Protein AF-A0A356R682-F1 (afdb_monomer_lite)

Foldseek 3Di:
DQQDKDKDWDDKDWDWDDPDPFKIWIKIHWIWMWIDRPPIDIKTAFIKTKMKGWPDPDDVPAWTKMKMKMWGDQPMDPVHYPNFIKIKIKIKTKADPDPPDIDIDMDMDIDTDD

Sequence (114 aa):
AHPNVQTHTFPETLLRIGLVENVELRVEWPNLTYIDNGTNVDGFRDLGLGFKVQVFQQQGFRPRLSFAGRLSIPTGDEAFSSDQLDPELRTILTYALDERVGLFGNVNIAGPSS

pLDDT: mean 92.44, std 8.62, range [51.38, 98.56]

Structure (mmCIF, N/CA/C/O backbone):
data_AF-A0A356R682-F1
#
_entry.id   AF-A0A356R682-F1
#
loop_
_atom_site.group_PDB
_atom_site.id
_atom_site.type_symbol
_atom_site.label_atom_id
_atom_site.label_alt_id
_atom_site.label_comp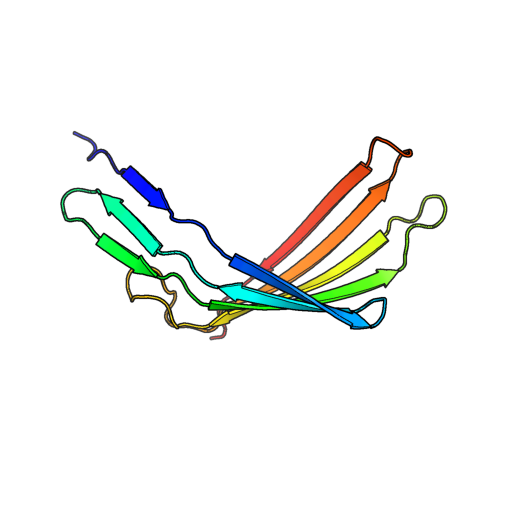_id
_atom_site.label_asym_id
_atom_site.label_entity_id
_atom_site.label_seq_id
_atom_site.pdbx_PDB_ins_code
_atom_site.Cartn_x
_atom_site.Cartn_y
_atom_site.Cartn_z
_atom_site.occupancy
_atom_site.B_iso_or_equiv
_atom_site.auth_seq_id
_atom_site.auth_comp_id
_atom_site.auth_asym_id
_atom_site.auth_atom_id
_atom_site.pdbx_PDB_model_num
ATOM 1 N N . ALA A 1 1 ? 35.848 5.125 -10.755 1.00 51.38 1 ALA A N 1
ATOM 2 C CA . ALA A 1 1 ? 34.882 6.202 -10.470 1.00 51.38 1 ALA A CA 1
ATOM 3 C C . ALA A 1 1 ? 33.505 5.561 -10.397 1.00 51.38 1 ALA A C 1
ATOM 5 O O . ALA A 1 1 ? 33.170 4.835 -11.323 1.00 51.38 1 ALA A O 1
ATOM 6 N N . HIS A 1 2 ? 32.764 5.725 -9.300 1.00 57.56 2 HIS A N 1
ATOM 7 C CA . HIS A 1 2 ? 31.368 5.283 -9.264 1.00 57.56 2 HIS A CA 1
ATOM 8 C C . HIS A 1 2 ? 30.567 6.235 -10.160 1.00 57.56 2 HIS A C 1
ATOM 10 O O . HIS A 1 2 ? 30.688 7.446 -9.956 1.00 57.56 2 HIS A O 1
ATOM 16 N N . PRO A 1 3 ? 29.834 5.749 -11.175 1.00 65.31 3 PRO A N 1
ATOM 17 C CA . PRO A 1 3 ? 28.942 6.614 -11.931 1.00 65.31 3 PRO A CA 1
ATOM 18 C C . PRO A 1 3 ? 27.934 7.210 -10.948 1.00 65.31 3 PRO A C 1
ATOM 20 O O . PRO A 1 3 ? 27.359 6.497 -10.125 1.00 65.31 3 PRO A O 1
ATOM 23 N N . ASN A 1 4 ? 27.802 8.532 -10.970 1.00 80.81 4 ASN A N 1
ATOM 24 C CA . ASN A 1 4 ? 26.839 9.221 -10.130 1.00 80.81 4 ASN A CA 1
ATOM 25 C C . ASN A 1 4 ? 25.453 8.944 -10.718 1.00 80.81 4 ASN A C 1
ATOM 27 O O . ASN A 1 4 ? 25.182 9.384 -11.831 1.00 80.81 4 ASN A O 1
ATOM 31 N N . VAL A 1 5 ? 24.626 8.169 -10.016 1.00 85.75 5 VAL A N 1
ATOM 32 C CA . VAL A 1 5 ? 23.264 7.855 -10.461 1.00 85.75 5 VAL A CA 1
ATOM 33 C C . VAL A 1 5 ? 22.316 8.870 -9.842 1.00 85.75 5 VAL A C 1
ATOM 35 O O . VAL A 1 5 ? 22.209 8.947 -8.618 1.00 85.75 5 VAL A O 1
ATOM 38 N N . GLN A 1 6 ? 21.633 9.644 -10.679 1.00 88.56 6 GLN A N 1
ATOM 39 C CA . GLN A 1 6 ? 20.600 10.583 -10.248 1.00 88.56 6 GLN A CA 1
ATOM 40 C C . GLN A 1 6 ? 19.235 10.091 -10.719 1.00 88.56 6 GLN A C 1
ATOM 42 O O . GLN A 1 6 ? 19.068 9.698 -11.870 1.00 88.56 6 GLN A O 1
ATOM 47 N N . THR A 1 7 ? 18.250 10.107 -9.824 1.00 89.94 7 THR A N 1
ATOM 48 C CA . THR A 1 7 ? 16.876 9.703 -10.134 1.00 89.94 7 THR A CA 1
ATOM 49 C C . THR A 1 7 ? 15.937 10.857 -9.843 1.00 89.94 7 THR A C 1
ATOM 51 O O . THR A 1 7 ? 15.916 11.395 -8.736 1.00 89.94 7 THR A O 1
ATOM 54 N N . HIS A 1 8 ? 15.150 11.220 -10.847 1.00 90.62 8 HIS A N 1
ATOM 55 C CA . HIS A 1 8 ? 14.130 12.248 -10.774 1.00 90.62 8 HIS A CA 1
ATOM 56 C C . HIS A 1 8 ? 12.767 11.602 -10.987 1.00 90.62 8 HIS A C 1
ATOM 58 O O . HIS A 1 8 ? 12.550 10.877 -11.955 1.00 90.62 8 HIS A O 1
ATOM 64 N N . THR A 1 9 ? 11.841 11.873 -10.077 1.00 90.06 9 THR A N 1
ATOM 65 C CA . THR A 1 9 ? 10.508 11.278 -10.082 1.00 90.06 9 THR A CA 1
ATOM 66 C C . THR A 1 9 ? 9.478 12.394 -10.107 1.00 90.06 9 THR A C 1
ATOM 68 O O . THR A 1 9 ? 9.493 13.284 -9.253 1.00 90.06 9 THR A O 1
ATOM 71 N N . PHE A 1 10 ? 8.604 12.367 -11.108 1.00 91.50 10 PHE A N 1
ATOM 72 C CA . PHE A 1 10 ? 7.523 13.335 -11.245 1.00 91.50 10 PHE A CA 1
ATOM 73 C C . PHE A 1 10 ? 6.361 13.000 -10.287 1.00 91.50 10 PHE A C 1
ATOM 75 O O . PHE A 1 10 ? 6.325 11.908 -9.708 1.00 91.50 10 PHE A O 1
ATOM 82 N N . PRO A 1 11 ? 5.410 13.926 -10.069 1.00 91.06 11 PRO A N 1
ATOM 83 C CA . PRO A 1 11 ? 4.266 13.669 -9.202 1.00 91.06 11 PRO A CA 1
ATOM 84 C C . PRO A 1 11 ? 3.458 12.446 -9.649 1.00 91.06 11 PRO A C 1
ATOM 86 O O . PRO A 1 11 ? 3.177 12.276 -10.833 1.00 91.06 11 PRO A O 1
ATOM 89 N N . GLU A 1 12 ? 3.052 11.626 -8.685 1.00 91.06 12 GLU A N 1
ATOM 90 C CA . GLU A 1 12 ? 2.070 10.554 -8.871 1.00 91.06 12 GLU A CA 1
ATOM 91 C C . GLU A 1 12 ? 0.680 11.023 -8.425 1.00 91.06 12 GLU A C 1
ATOM 93 O O . GLU A 1 12 ? 0.549 11.925 -7.592 1.00 91.06 12 GLU A O 1
ATOM 98 N N . THR A 1 13 ? -0.374 10.414 -8.973 1.00 95.31 13 THR A N 1
ATOM 99 C CA . THR A 1 13 ? -1.758 10.725 -8.586 1.00 95.31 13 THR A CA 1
ATOM 100 C C . THR A 1 13 ? -2.420 9.500 -7.979 1.00 95.31 13 THR A C 1
ATOM 102 O O . THR A 1 13 ? -2.443 8.436 -8.587 1.00 95.31 13 THR A O 1
ATOM 105 N N . LEU A 1 14 ? -3.028 9.662 -6.804 1.00 96.94 14 LEU A N 1
ATOM 106 C CA . LEU A 1 14 ? -3.804 8.614 -6.147 1.00 96.94 14 LEU A CA 1
ATOM 107 C C . LEU A 1 14 ? -5.259 9.049 -5.988 1.00 96.94 14 LEU A C 1
ATOM 109 O O . LEU A 1 14 ? -5.592 9.855 -5.117 1.00 96.94 14 LEU A O 1
ATOM 113 N N . LEU A 1 15 ? -6.132 8.464 -6.802 1.00 97.88 15 LEU A N 1
ATOM 114 C CA . LEU A 1 15 ? -7.573 8.638 -6.695 1.00 97.88 15 LEU A CA 1
ATOM 115 C C . LEU A 1 15 ? -8.143 7.628 -5.696 1.00 97.88 15 LEU A C 1
ATOM 117 O O . LEU A 1 15 ? -7.911 6.425 -5.812 1.00 97.88 15 LEU A O 1
ATOM 121 N N . ARG A 1 16 ? -8.907 8.119 -4.716 1.00 98.19 16 ARG A N 1
ATOM 122 C CA . ARG A 1 16 ? -9.556 7.303 -3.681 1.00 98.19 16 ARG A CA 1
ATOM 123 C C . ARG A 1 16 ? -11.052 7.561 -3.687 1.00 98.19 16 ARG A C 1
ATOM 125 O O . ARG A 1 16 ? -11.476 8.709 -3.585 1.00 98.19 16 ARG A O 1
ATOM 132 N N . ILE A 1 17 ? -11.836 6.496 -3.793 1.00 98.12 17 ILE A N 1
ATOM 133 C CA . ILE A 1 17 ? -13.293 6.563 -3.910 1.00 98.12 17 ILE A CA 1
ATOM 134 C C . ILE A 1 17 ? -13.895 5.696 -2.806 1.00 98.12 17 ILE A C 1
ATOM 136 O O . ILE A 1 17 ? -13.734 4.477 -2.815 1.00 98.12 17 ILE A O 1
ATOM 140 N N . GLY A 1 18 ? -14.587 6.313 -1.847 1.00 97.56 18 GLY A N 1
ATOM 141 C CA . GLY A 1 18 ? -15.376 5.576 -0.858 1.00 97.56 18 GLY A CA 1
ATOM 142 C C . GLY A 1 18 ? -16.599 4.955 -1.530 1.00 97.56 18 GLY A C 1
ATOM 143 O O . GLY A 1 18 ? -17.433 5.685 -2.059 1.00 97.56 18 GLY A O 1
ATOM 144 N N . LEU A 1 19 ? -16.692 3.625 -1.533 1.00 96.19 19 LEU A N 1
ATOM 145 C CA . LEU A 1 19 ? -17.834 2.901 -2.103 1.00 96.19 19 LEU A CA 1
ATOM 146 C C . LEU A 1 19 ? -18.955 2.755 -1.070 1.00 96.19 19 LEU A C 1
ATOM 148 O O . LEU A 1 19 ? -20.120 3.007 -1.361 1.00 96.19 19 LEU A O 1
ATOM 152 N N . VAL A 1 20 ? -18.575 2.365 0.147 1.00 95.75 20 VAL A N 1
ATOM 153 C CA . VAL A 1 20 ? -19.418 2.305 1.348 1.00 95.75 20 VAL A CA 1
ATOM 154 C C . VAL A 1 20 ? -18.571 2.709 2.559 1.00 95.75 20 VAL A C 1
ATOM 156 O O . VAL A 1 20 ? -17.360 2.888 2.434 1.00 95.75 20 VAL A O 1
ATOM 159 N N . GLU A 1 21 ? -19.172 2.824 3.744 1.00 93.38 21 GLU A N 1
ATOM 160 C CA . GLU A 1 21 ? -18.514 3.347 4.957 1.00 93.38 21 GLU A CA 1
ATOM 161 C C . GLU A 1 21 ? -17.178 2.673 5.311 1.00 93.38 21 GLU A C 1
ATOM 163 O O . GLU A 1 21 ? -16.295 3.300 5.898 1.00 93.38 21 GLU A O 1
ATOM 168 N N . ASN A 1 22 ? -17.019 1.394 4.970 1.00 96.81 22 ASN A N 1
ATOM 169 C CA . ASN A 1 22 ? -15.833 0.611 5.288 1.00 96.81 22 ASN A CA 1
ATOM 170 C C . ASN A 1 22 ? -15.044 0.132 4.062 1.00 96.81 22 ASN A C 1
ATOM 172 O O . ASN A 1 22 ? -14.085 -0.611 4.261 1.00 96.81 22 ASN A O 1
ATOM 176 N N . VAL A 1 23 ? -15.397 0.532 2.835 1.00 98.00 23 VAL A N 1
ATOM 177 C CA . VAL A 1 23 ? -14.704 0.096 1.608 1.00 98.00 23 VAL A CA 1
ATOM 178 C C . VAL A 1 23 ? -14.330 1.290 0.737 1.00 98.00 23 VAL A C 1
ATOM 180 O O . VAL A 1 23 ? -15.178 2.091 0.351 1.00 98.00 23 VAL A O 1
ATOM 183 N N . GLU A 1 24 ? -13.054 1.365 0.376 1.00 98.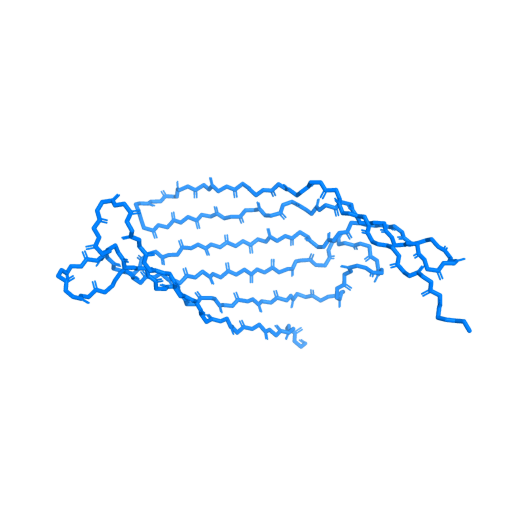56 24 GLU A N 1
ATOM 184 C CA . GLU A 1 24 ? -12.469 2.376 -0.502 1.00 98.56 24 GLU A CA 1
ATOM 185 C C . GLU A 1 24 ? -11.835 1.691 -1.718 1.00 98.56 24 GLU A C 1
ATOM 187 O O . GLU A 1 24 ? -11.068 0.744 -1.556 1.00 98.56 24 GLU A O 1
ATOM 192 N N . LEU A 1 25 ? -12.125 2.177 -2.922 1.00 98.38 25 LEU A N 1
ATOM 193 C CA . LEU A 1 25 ? -11.426 1.823 -4.156 1.00 98.38 25 LEU A CA 1
ATOM 194 C C . LEU A 1 25 ? -10.292 2.822 -4.414 1.00 98.38 25 LEU A C 1
ATOM 196 O O . LEU A 1 25 ? -10.420 4.009 -4.101 1.00 98.38 25 LEU A O 1
ATOM 200 N N . ARG A 1 26 ? -9.186 2.350 -4.990 1.00 98.38 26 ARG A N 1
ATOM 201 C CA . ARG A 1 26 ? -7.981 3.135 -5.259 1.00 98.38 26 ARG A CA 1
ATOM 202 C C . ARG A 1 26 ? -7.497 2.935 -6.685 1.00 98.38 26 ARG A C 1
ATOM 204 O O . ARG A 1 26 ? -7.407 1.803 -7.151 1.00 98.38 26 ARG A O 1
ATOM 211 N N . VAL A 1 27 ? -7.138 4.038 -7.328 1.00 97.88 27 VAL A N 1
ATOM 212 C CA . VAL A 1 27 ? -6.413 4.050 -8.599 1.00 97.88 27 VAL A CA 1
ATOM 213 C C . VAL A 1 27 ? -5.159 4.888 -8.405 1.00 97.88 27 VAL A C 1
ATOM 215 O O . VAL A 1 27 ? -5.241 6.062 -8.043 1.00 97.88 27 VAL A O 1
ATOM 218 N N . GLU A 1 28 ? -4.009 4.270 -8.617 1.00 96.94 28 GLU A N 1
ATOM 219 C CA . GLU A 1 28 ? -2.689 4.889 -8.584 1.00 96.94 28 GLU A CA 1
ATOM 220 C C . GLU A 1 28 ? -2.246 5.109 -10.026 1.00 96.94 28 GLU A C 1
ATOM 222 O O . GLU A 1 28 ? -1.906 4.166 -10.742 1.00 96.94 28 GLU A O 1
ATOM 227 N N . TRP A 1 29 ? -2.303 6.361 -10.465 1.00 94.75 29 TRP A N 1
ATOM 228 C CA . TRP A 1 29 ? -1.803 6.751 -11.770 1.00 94.75 29 TRP A CA 1
ATOM 229 C C . TRP A 1 29 ? -0.284 6.925 -11.696 1.00 94.75 29 TRP A C 1
ATOM 231 O O . TRP A 1 29 ? 0.186 7.677 -10.828 1.00 94.75 29 TRP A O 1
ATOM 241 N N . PRO A 1 30 ? 0.481 6.263 -12.579 1.00 91.94 30 PRO A N 1
ATOM 242 C CA . PRO A 1 30 ? 1.927 6.247 -12.477 1.00 91.94 30 PRO A CA 1
ATOM 243 C C . PRO A 1 30 ? 2.528 7.613 -12.789 1.00 91.94 30 PRO A C 1
ATOM 245 O O . PRO A 1 30 ? 1.971 8.423 -13.534 1.00 91.94 30 PRO A O 1
ATOM 248 N N . ASN A 1 31 ? 3.705 7.847 -12.225 1.00 89.88 31 ASN A N 1
ATOM 249 C CA . ASN A 1 31 ? 4.547 8.975 -12.574 1.00 89.88 31 ASN A CA 1
ATOM 250 C C . ASN A 1 31 ? 5.546 8.616 -13.672 1.00 89.88 31 ASN A C 1
ATOM 252 O O . ASN A 1 31 ? 5.884 7.452 -13.889 1.00 89.88 31 ASN A O 1
ATOM 256 N N . LEU A 1 32 ? 6.051 9.662 -14.320 1.00 90.75 32 LEU A N 1
ATOM 257 C CA . LEU A 1 32 ? 7.253 9.589 -15.134 1.00 90.75 32 LEU A CA 1
ATOM 258 C C . LEU A 1 32 ? 8.475 9.555 -14.203 1.00 90.75 32 LEU A C 1
ATOM 260 O O . LEU A 1 32 ? 8.557 10.331 -13.245 1.00 90.75 32 LEU A O 1
ATOM 264 N N . THR A 1 33 ? 9.423 8.665 -14.472 1.00 91.19 33 THR A N 1
ATOM 265 C CA . THR A 1 33 ? 10.715 8.592 -13.782 1.00 91.19 33 THR A CA 1
ATOM 266 C C . THR A 1 33 ? 11.833 8.774 -14.796 1.00 91.19 33 THR A C 1
ATOM 268 O O . THR A 1 33 ? 11.746 8.266 -15.904 1.00 91.19 33 THR A O 1
ATOM 271 N N . TYR A 1 34 ? 12.876 9.503 -14.411 1.00 90.75 34 TYR A N 1
ATOM 272 C CA . TYR A 1 34 ? 14.076 9.740 -15.206 1.00 90.75 34 TYR A CA 1
ATOM 273 C C . TYR A 1 34 ? 15.308 9.342 -14.387 1.00 90.75 34 TYR A C 1
ATOM 275 O O . TYR A 1 34 ? 15.477 9.796 -13.252 1.00 90.75 34 TYR A O 1
ATOM 283 N N . ILE A 1 35 ? 16.164 8.491 -14.947 1.00 89.44 35 ILE A N 1
ATOM 284 C CA . ILE A 1 35 ? 17.403 8.006 -14.338 1.00 89.44 35 ILE A CA 1
ATOM 285 C C . ILE A 1 35 ? 18.582 8.445 -15.209 1.00 89.44 35 ILE A C 1
ATOM 287 O O . ILE A 1 35 ? 18.742 7.975 -16.334 1.00 89.44 35 ILE A O 1
ATOM 291 N N . ASP A 1 36 ? 19.443 9.297 -14.659 1.00 86.44 36 ASP A N 1
ATOM 292 C CA . ASP A 1 36 ? 20.742 9.635 -15.242 1.00 86.44 36 ASP A CA 1
ATOM 293 C C . ASP A 1 36 ? 21.821 8.751 -14.613 1.00 86.44 36 ASP A C 1
ATOM 295 O O . ASP A 1 36 ? 22.138 8.865 -13.428 1.00 86.44 36 ASP A O 1
ATOM 299 N N . ASN A 1 37 ? 22.352 7.830 -15.412 1.00 81.00 37 ASN A N 1
ATOM 300 C CA . ASN A 1 37 ? 23.449 6.931 -15.056 1.00 81.00 37 ASN A CA 1
ATOM 301 C C . ASN A 1 37 ? 24.528 6.856 -16.158 1.00 81.00 37 ASN A C 1
ATOM 303 O O . ASN A 1 37 ? 25.352 5.940 -16.147 1.00 81.00 37 ASN A O 1
ATOM 307 N N . GLY A 1 38 ? 24.513 7.796 -17.113 1.00 77.50 38 GLY A N 1
ATOM 308 C CA . GLY A 1 38 ? 25.371 7.799 -18.304 1.00 77.50 38 GLY A CA 1
ATOM 309 C C . GLY A 1 38 ? 24.693 7.373 -19.614 1.00 77.50 38 GLY A C 1
ATOM 310 O O . GLY A 1 38 ? 25.237 7.683 -20.673 1.00 77.50 38 GLY A O 1
ATOM 311 N N . THR A 1 39 ? 23.518 6.726 -19.581 1.00 78.88 39 THR A N 1
ATOM 312 C CA . THR A 1 39 ? 22.725 6.416 -20.795 1.00 78.88 39 THR A CA 1
ATOM 313 C C . THR A 1 39 ? 21.335 7.049 -20.832 1.00 78.88 39 THR A C 1
ATOM 315 O O . THR A 1 39 ? 20.684 6.898 -21.855 1.00 78.88 39 THR A O 1
ATOM 318 N N . ASN A 1 40 ? 20.924 7.777 -19.784 1.00 83.44 40 ASN A N 1
ATOM 319 C CA . ASN A 1 40 ? 19.620 8.443 -19.613 1.00 83.44 40 ASN A CA 1
ATOM 320 C C . ASN A 1 40 ? 18.416 7.555 -19.964 1.00 83.44 40 ASN A C 1
ATOM 322 O O . ASN A 1 40 ? 18.096 7.351 -21.130 1.00 83.44 40 ASN A O 1
ATOM 326 N N . VAL A 1 41 ? 17.719 7.053 -18.947 1.00 90.06 41 VAL A N 1
ATOM 327 C CA . VAL A 1 41 ? 16.533 6.205 -19.129 1.00 90.06 41 VAL A CA 1
ATOM 328 C C . VAL A 1 41 ? 15.329 6.887 -18.497 1.00 90.06 41 VAL A C 1
ATOM 330 O O . VAL A 1 41 ? 15.386 7.257 -17.323 1.00 90.06 41 VAL A O 1
ATOM 333 N N . ASP A 1 42 ? 14.244 7.038 -19.251 1.00 91.62 42 ASP A N 1
ATOM 334 C CA . ASP A 1 42 ? 12.980 7.580 -18.762 1.00 91.62 42 ASP A CA 1
ATOM 335 C C . ASP A 1 42 ? 11.779 6.731 -19.160 1.00 91.62 42 ASP A C 1
ATOM 337 O O . ASP A 1 42 ? 11.833 5.970 -20.124 1.00 91.62 42 ASP A O 1
ATOM 341 N N . GLY A 1 43 ? 10.726 6.809 -18.350 1.00 91.94 43 GLY A N 1
ATOM 342 C CA . GLY A 1 43 ? 9.520 6.027 -18.565 1.00 91.94 43 GLY A CA 1
ATOM 343 C C . GLY A 1 43 ? 8.534 6.089 -17.407 1.00 91.94 43 GLY A C 1
ATOM 344 O O . GLY A 1 43 ? 8.832 6.571 -16.306 1.00 91.94 43 GLY A O 1
ATOM 345 N N . PHE A 1 44 ? 7.321 5.636 -17.680 1.00 93.38 44 PHE A N 1
ATOM 346 C CA . PHE A 1 44 ? 6.247 5.494 -16.719 1.00 93.38 44 PHE A CA 1
ATOM 347 C C . PHE A 1 44 ? 6.384 4.196 -15.940 1.00 93.38 44 PHE A C 1
ATOM 349 O O . PHE A 1 44 ? 6.765 3.154 -16.468 1.00 93.38 44 PHE A O 1
ATOM 356 N N . ARG A 1 45 ? 6.009 4.261 -14.666 1.00 92.31 45 ARG A N 1
ATOM 357 C CA . ARG A 1 45 ? 5.801 3.068 -13.845 1.00 92.31 45 ARG A CA 1
ATOM 358 C C . ARG A 1 45 ? 4.458 2.410 -14.172 1.00 92.31 45 ARG A C 1
ATOM 360 O O . ARG A 1 45 ? 3.644 2.942 -14.924 1.00 92.31 45 ARG A O 1
ATOM 367 N N . ASP A 1 46 ? 4.212 1.274 -13.546 1.00 94.06 46 ASP A N 1
ATOM 368 C CA . ASP A 1 46 ? 2.945 0.561 -13.646 1.00 94.06 46 ASP A CA 1
ATOM 369 C C . ASP A 1 46 ? 1.772 1.296 -12.998 1.00 94.06 46 ASP A C 1
ATOM 371 O O . ASP A 1 46 ? 1.896 1.917 -11.935 1.00 94.06 46 ASP A O 1
ATOM 375 N N . LEU A 1 47 ? 0.601 1.159 -13.619 1.00 95.50 47 LEU A N 1
ATOM 376 C CA . LEU A 1 47 ? -0.659 1.590 -13.034 1.00 95.50 47 LEU A CA 1
ATOM 377 C C . LEU A 1 47 ? -1.023 0.675 -11.863 1.00 95.50 47 LEU A C 1
ATOM 379 O O . LEU A 1 47 ? -1.013 -0.550 -11.982 1.00 95.50 47 LEU A O 1
ATOM 383 N N . GLY A 1 48 ? -1.399 1.271 -10.734 1.00 96.75 48 GLY A N 1
ATOM 384 C CA . GLY A 1 48 ? -1.873 0.527 -9.572 1.00 96.75 48 GLY A CA 1
ATOM 385 C C . GLY A 1 48 ? -3.395 0.551 -9.467 1.00 96.75 48 GLY A C 1
ATOM 386 O O . GLY A 1 48 ? -4.016 1.614 -9.479 1.00 96.75 48 GLY A O 1
ATOM 387 N N . LEU A 1 49 ? -4.010 -0.614 -9.290 1.00 97.69 49 LEU A N 1
ATOM 388 C CA . LEU A 1 49 ? -5.400 -0.729 -8.845 1.00 97.69 49 LEU A CA 1
ATOM 389 C C . LEU A 1 49 ? -5.433 -1.306 -7.443 1.00 97.69 49 LEU A C 1
ATOM 391 O O . LEU A 1 49 ? -4.748 -2.277 -7.146 1.00 97.69 49 LEU A O 1
ATOM 395 N N . GLY A 1 50 ? -6.251 -0.746 -6.565 1.00 97.94 50 GLY A N 1
ATOM 396 C CA . GLY A 1 50 ? -6.311 -1.222 -5.196 1.00 97.94 50 GLY A CA 1
ATOM 397 C C . GLY A 1 50 ? -7.649 -1.005 -4.535 1.00 97.94 50 GLY A C 1
ATOM 398 O O . GLY A 1 50 ? -8.547 -0.342 -5.047 1.00 97.94 50 GLY A O 1
ATOM 399 N N . PHE A 1 51 ? -7.766 -1.560 -3.343 1.00 98.25 51 PHE A N 1
ATOM 400 C CA . PHE A 1 51 ? -8.894 -1.344 -2.463 1.00 98.25 51 PHE A CA 1
ATOM 401 C C . PHE A 1 51 ? -8.419 -1.328 -1.014 1.00 98.25 51 PHE A C 1
ATOM 403 O O . PHE A 1 51 ? -7.349 -1.832 -0.675 1.00 98.25 51 PHE A O 1
ATOM 410 N N . LYS A 1 52 ? -9.240 -0.774 -0.130 1.00 98.56 52 LYS A N 1
ATOM 411 C CA . LYS A 1 52 ? -9.060 -0.856 1.314 1.00 98.56 52 LYS A CA 1
ATOM 412 C C . LYS A 1 52 ? -10.389 -1.187 1.967 1.00 98.56 52 LYS A C 1
ATOM 414 O O . LYS A 1 52 ? -11.383 -0.518 1.717 1.00 98.56 52 LYS A O 1
ATOM 419 N N . VAL A 1 53 ? -10.375 -2.179 2.848 1.00 98.50 53 VAL A N 1
ATOM 420 C CA . VAL A 1 53 ? -11.509 -2.547 3.691 1.00 98.50 53 VAL A CA 1
ATOM 421 C C . VAL A 1 53 ? -11.147 -2.296 5.148 1.00 98.50 53 VAL A C 1
ATOM 423 O O . VAL A 1 53 ? -10.176 -2.848 5.667 1.00 98.50 53 VAL A O 1
ATOM 426 N N . GLN A 1 54 ? -11.931 -1.469 5.832 1.00 98.38 54 GLN A N 1
ATOM 427 C CA . GLN A 1 54 ? -11.868 -1.344 7.281 1.00 98.38 54 GLN A CA 1
ATOM 428 C C . GLN A 1 54 ? -12.624 -2.511 7.921 1.00 98.38 54 GLN A C 1
ATOM 430 O O . GLN A 1 54 ? -13.817 -2.693 7.691 1.00 98.38 54 GLN A O 1
ATOM 435 N N . VAL A 1 55 ? -11.928 -3.280 8.755 1.00 98.00 55 VAL A N 1
ATOM 436 C CA . VAL A 1 55 ? -12.488 -4.472 9.406 1.00 98.00 55 VAL A CA 1
ATOM 437 C C . VAL A 1 55 ? -13.212 -4.079 10.687 1.00 98.00 55 VAL A C 1
ATOM 439 O O . VAL A 1 55 ? -14.357 -4.455 10.906 1.00 98.00 55 VAL A O 1
ATOM 442 N N . PHE A 1 56 ? -12.557 -3.285 11.534 1.00 97.38 56 PHE A N 1
ATOM 443 C CA . PHE A 1 56 ? -13.168 -2.750 12.744 1.00 97.38 56 PHE A CA 1
ATOM 444 C C . PHE A 1 56 ? -12.537 -1.426 13.156 1.00 97.38 56 PHE A C 1
ATOM 446 O O . PHE A 1 56 ? -11.354 -1.174 12.918 1.00 97.38 56 PHE A O 1
ATOM 453 N N . GLN A 1 57 ? -13.348 -0.584 13.795 1.00 97.31 57 GLN A N 1
ATOM 454 C CA . GLN A 1 57 ? -12.902 0.671 14.387 1.00 97.31 57 GLN A CA 1
ATOM 455 C C . GLN A 1 57 ? -12.197 0.443 15.728 1.00 97.31 57 GLN A C 1
ATOM 457 O O . GLN A 1 57 ? -12.384 -0.585 16.390 1.00 97.31 57 GLN A O 1
ATOM 462 N N . GLN A 1 58 ? -11.401 1.432 16.133 1.00 97.38 58 GLN A N 1
ATOM 463 C CA . GLN A 1 58 ? -10.807 1.452 17.462 1.00 97.38 58 GLN A CA 1
ATOM 464 C C . GLN A 1 58 ? -11.909 1.491 18.523 1.00 97.38 58 GLN A C 1
ATOM 466 O O . GLN A 1 58 ? -12.870 2.247 18.399 1.00 97.38 58 GLN A O 1
ATOM 471 N N . GLN A 1 59 ? -11.763 0.669 19.560 1.00 97.38 59 GLN A N 1
ATOM 472 C CA . GLN A 1 59 ? -12.688 0.622 20.688 1.00 97.38 59 GLN A CA 1
ATOM 473 C C . GLN A 1 59 ? -11.917 0.247 21.953 1.00 97.38 59 GLN A C 1
ATOM 475 O O . GLN A 1 59 ? -11.381 -0.860 22.050 1.00 97.38 59 GLN A O 1
ATOM 480 N N . GLY A 1 60 ? -11.844 1.170 22.91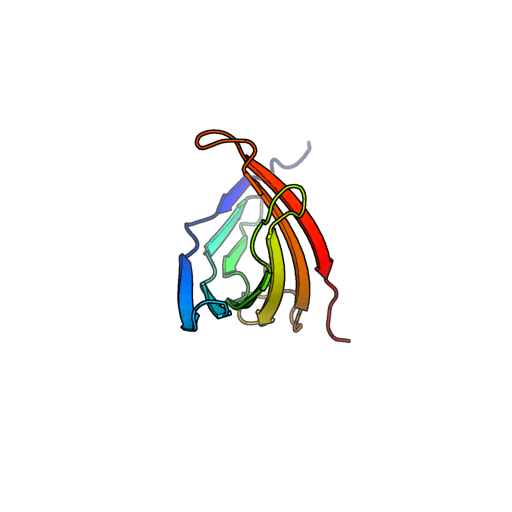6 1.00 94.62 60 GLY A N 1
ATOM 481 C CA . GLY A 1 60 ? -10.963 1.020 24.077 1.00 94.62 60 GLY A CA 1
ATOM 482 C C . GLY A 1 60 ? -9.521 0.750 23.632 1.00 94.62 60 GLY A C 1
ATOM 483 O O . GLY A 1 60 ? -8.999 1.458 22.775 1.00 94.62 60 GLY A O 1
ATOM 484 N N . PHE A 1 61 ? -8.919 -0.322 24.153 1.00 94.44 61 PHE A N 1
ATOM 485 C CA . PHE A 1 61 ? -7.557 -0.750 23.807 1.00 94.44 61 PHE A CA 1
ATOM 486 C C . PHE A 1 61 ? -7.433 -1.488 22.465 1.00 94.44 61 PHE A C 1
ATOM 488 O O . PHE A 1 61 ? -6.319 -1.754 22.015 1.00 94.44 61 PHE A O 1
ATOM 495 N N . ARG A 1 62 ? -8.543 -1.836 21.801 1.00 96.69 62 ARG A N 1
ATOM 496 C CA . ARG A 1 62 ? -8.484 -2.492 20.490 1.00 96.69 62 ARG A CA 1
ATOM 497 C C . ARG A 1 62 ? -8.175 -1.446 19.410 1.00 96.69 62 ARG A C 1
ATOM 499 O O . ARG A 1 62 ? -8.986 -0.531 19.259 1.00 96.69 62 ARG A O 1
ATOM 506 N N . PRO A 1 63 ? -7.095 -1.586 18.618 1.00 97.25 63 PRO A N 1
ATOM 507 C CA . PRO A 1 63 ? -6.801 -0.676 17.510 1.00 97.25 63 PRO A CA 1
ATOM 508 C C . PRO A 1 63 ? -7.824 -0.795 16.381 1.00 97.25 63 PRO A C 1
ATOM 510 O O . PRO A 1 63 ? -8.577 -1.762 16.293 1.00 97.25 63 PRO A O 1
ATOM 513 N N . ARG A 1 64 ? -7.831 0.180 15.475 1.00 98.31 64 ARG A N 1
ATOM 514 C CA . ARG A 1 64 ? -8.496 0.047 14.178 1.00 98.31 64 ARG A CA 1
ATOM 515 C C . ARG A 1 64 ? -7.691 -0.913 13.306 1.00 98.31 64 ARG A C 1
ATOM 517 O O . ARG A 1 64 ? -6.480 -0.743 13.180 1.00 98.31 64 ARG A O 1
ATOM 524 N N . LEU A 1 65 ? -8.373 -1.857 12.663 1.00 98.38 65 LEU A N 1
ATOM 525 C CA . LEU A 1 65 ? -7.787 -2.769 11.680 1.00 98.38 65 LEU A CA 1
ATOM 526 C C . LEU A 1 65 ? -8.363 -2.491 10.292 1.00 98.38 65 LEU A C 1
ATOM 528 O O . LEU A 1 65 ? -9.571 -2.307 10.120 1.00 98.38 65 LEU A O 1
ATOM 532 N N . SER A 1 66 ? -7.504 -2.480 9.281 1.00 98.50 66 SER A N 1
ATOM 533 C CA . SER A 1 66 ? -7.899 -2.471 7.873 1.00 98.50 66 SER A CA 1
ATOM 534 C C . SER A 1 66 ? -7.011 -3.409 7.065 1.00 98.50 66 SER A C 1
ATOM 536 O O . SER A 1 66 ? -5.827 -3.544 7.362 1.00 98.50 66 SER A O 1
ATOM 538 N N . PHE A 1 67 ? -7.567 -3.990 6.011 1.00 98.38 67 PHE A N 1
ATOM 539 C CA . PHE A 1 67 ? -6.800 -4.648 4.960 1.00 98.38 67 PHE A CA 1
ATOM 540 C C . PHE A 1 67 ? -6.819 -3.780 3.709 1.00 98.38 67 PHE A C 1
ATOM 542 O O . PHE A 1 67 ? -7.816 -3.114 3.434 1.00 98.38 67 PHE A O 1
ATOM 549 N N . ALA A 1 68 ? -5.729 -3.770 2.956 1.00 98.31 68 ALA A N 1
ATOM 550 C CA . ALA A 1 68 ? -5.679 -3.145 1.647 1.00 98.31 68 ALA A CA 1
ATOM 551 C C . ALA A 1 68 ? -5.029 -4.097 0.650 1.00 98.31 68 ALA A C 1
ATOM 553 O O . ALA A 1 68 ? -3.960 -4.632 0.926 1.00 98.31 68 ALA A O 1
ATOM 554 N N . GLY A 1 69 ? -5.696 -4.313 -0.478 1.00 97.94 69 GLY A N 1
ATOM 555 C CA . GLY A 1 69 ? -5.133 -5.020 -1.619 1.00 97.94 69 GLY A CA 1
ATOM 556 C C . GLY A 1 69 ? -4.696 -4.016 -2.674 1.00 97.94 69 GLY A C 1
ATOM 557 O O . GLY A 1 69 ? -5.357 -2.992 -2.862 1.00 97.94 69 GLY A O 1
ATOM 558 N N . ARG A 1 70 ? -3.598 -4.306 -3.360 1.00 97.38 70 ARG A N 1
ATOM 559 C CA . ARG A 1 70 ? -3.090 -3.534 -4.492 1.00 97.38 70 ARG A CA 1
ATOM 560 C C . ARG A 1 70 ? -2.597 -4.497 -5.563 1.00 97.38 70 ARG A C 1
ATOM 562 O O . ARG A 1 70 ? -2.086 -5.562 -5.243 1.00 97.38 70 ARG A O 1
ATOM 569 N N . LEU A 1 71 ? -2.767 -4.119 -6.817 1.00 96.44 71 LEU A N 1
ATOM 570 C CA . LEU A 1 71 ? -2.297 -4.828 -7.990 1.00 96.44 71 LEU A CA 1
ATOM 571 C C . LEU A 1 71 ? -1.533 -3.834 -8.860 1.00 96.44 71 LEU A C 1
ATOM 573 O O . LEU A 1 71 ? -2.116 -2.836 -9.288 1.00 96.44 71 LEU A O 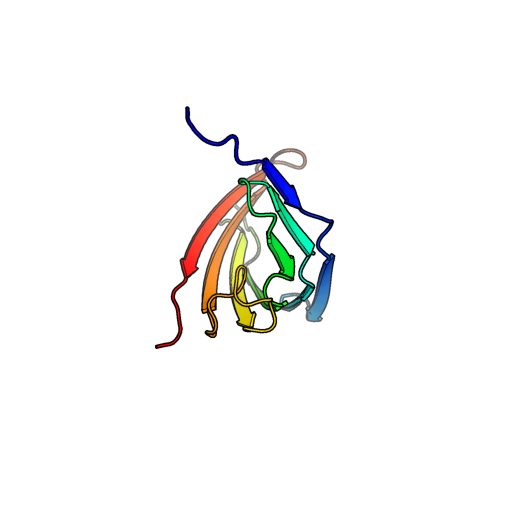1
ATOM 577 N N . SER A 1 72 ? -0.248 -4.098 -9.092 1.00 95.44 72 SER A N 1
ATOM 578 C CA . SER A 1 72 ? 0.526 -3.435 -10.146 1.00 95.44 72 SER A CA 1
ATOM 579 C C . SER A 1 72 ? 0.159 -4.075 -11.479 1.00 95.44 72 SER A C 1
ATOM 581 O O . SER A 1 72 ? 0.206 -5.300 -11.593 1.00 95.44 72 SER A O 1
ATOM 583 N N . ILE A 1 73 ? -0.261 -3.272 -12.452 1.00 94.69 73 ILE A N 1
ATOM 584 C CA . ILE A 1 73 ? -0.604 -3.733 -13.799 1.00 94.69 73 ILE A CA 1
ATOM 585 C C . ILE A 1 73 ? 0.537 -3.338 -14.735 1.00 94.69 73 ILE A C 1
ATOM 587 O O . ILE A 1 73 ? 0.873 -2.152 -14.733 1.00 94.69 73 ILE A O 1
ATOM 591 N N . PRO A 1 74 ? 1.089 -4.269 -15.541 1.00 92.50 74 PRO A N 1
ATOM 592 C CA . PRO A 1 74 ? 2.264 -4.030 -16.378 1.00 92.50 74 PRO A CA 1
ATOM 593 C C . PRO A 1 74 ? 1.920 -3.130 -17.572 1.00 92.50 74 PRO A C 1
ATOM 595 O O . PRO A 1 74 ? 1.737 -3.577 -18.701 1.00 92.50 74 PRO A O 1
ATOM 598 N N . THR A 1 75 ? 1.722 -1.847 -17.287 1.00 93.50 75 THR A N 1
ATOM 599 C CA . THR A 1 75 ? 1.429 -0.783 -18.255 1.00 93.50 75 THR A CA 1
ATOM 600 C C . THR A 1 75 ? 2.559 0.235 -18.336 1.00 93.50 75 THR A C 1
ATOM 602 O O . THR A 1 75 ? 2.447 1.181 -19.114 1.00 93.50 75 THR A O 1
ATOM 605 N N . GLY A 1 76 ? 3.571 0.111 -17.472 1.00 91.81 76 GLY A N 1
ATOM 606 C CA . GLY A 1 76 ? 4.760 0.948 -17.491 1.00 91.81 76 GLY A CA 1
ATOM 607 C C . GLY A 1 76 ? 5.701 0.599 -18.640 1.00 91.81 76 GLY A C 1
ATOM 608 O O . GLY A 1 76 ? 5.511 -0.381 -19.357 1.00 91.81 76 GLY A O 1
ATOM 609 N N . ASP A 1 77 ? 6.733 1.417 -18.800 1.00 93.31 77 ASP A N 1
ATOM 610 C CA . ASP A 1 77 ? 7.807 1.163 -19.757 1.00 93.31 77 ASP A CA 1
ATOM 611 C C . ASP A 1 77 ? 8.719 0.026 -19.261 1.00 93.31 77 ASP A C 1
ATOM 613 O O . ASP A 1 77 ? 8.904 -0.140 -18.057 1.00 93.31 77 ASP A O 1
ATOM 617 N N . GLU A 1 78 ? 9.338 -0.724 -20.181 1.00 88.25 78 GLU A N 1
ATOM 618 C CA . GLU A 1 78 ? 10.137 -1.944 -19.914 1.00 88.25 78 GLU A CA 1
ATOM 619 C C . GLU A 1 78 ? 11.200 -1.758 -18.810 1.00 88.25 78 GLU A C 1
ATOM 621 O O . GLU A 1 78 ? 11.443 -2.643 -17.996 1.00 88.25 78 GLU A O 1
ATOM 626 N N . ALA A 1 79 ? 11.814 -0.574 -18.720 1.00 87.12 79 ALA A N 1
ATOM 627 C CA . ALA A 1 79 ? 12.818 -0.271 -17.697 1.00 87.12 79 ALA A CA 1
ATOM 628 C C . ALA A 1 79 ? 12.238 -0.005 -16.287 1.00 87.12 79 ALA A C 1
ATOM 630 O O . ALA A 1 79 ? 12.996 0.092 -15.318 1.00 87.12 79 ALA A O 1
ATOM 631 N N . PHE A 1 80 ? 10.917 0.149 -16.167 1.00 88.25 80 PHE A N 1
ATOM 632 C CA . PHE A 1 80 ? 10.201 0.581 -14.960 1.00 88.25 80 PHE A CA 1
ATOM 633 C C . PHE A 1 80 ? 8.987 -0.296 -14.601 1.00 88.25 80 PHE A C 1
ATOM 635 O O . PHE A 1 80 ? 8.321 -0.013 -13.596 1.00 88.25 80 PHE A O 1
ATOM 642 N N . SER A 1 81 ? 8.718 -1.341 -15.385 1.00 89.88 81 SER A N 1
ATOM 643 C CA . SER A 1 81 ? 7.694 -2.361 -15.151 1.00 89.88 81 SER A CA 1
ATOM 644 C C . SER A 1 81 ? 8.331 -3.693 -14.746 1.00 89.88 81 SER A C 1
ATOM 646 O O . SER A 1 81 ? 9.507 -3.944 -15.010 1.00 89.88 81 SER A O 1
ATOM 648 N N . SER A 1 82 ? 7.567 -4.558 -14.081 1.00 85.50 82 SER A N 1
ATOM 649 C CA . SER A 1 82 ? 7.951 -5.960 -13.857 1.00 85.50 82 SER A CA 1
ATOM 650 C C . SER A 1 82 ? 7.517 -6.891 -14.998 1.00 85.50 82 SER A C 1
ATOM 652 O O . SER A 1 82 ? 7.781 -8.098 -14.933 1.00 85.50 82 SER A O 1
ATOM 654 N N . ASP A 1 83 ? 6.810 -6.340 -15.997 1.00 89.00 83 ASP A N 1
ATOM 655 C CA . ASP A 1 83 ? 6.116 -7.045 -17.083 1.00 89.00 83 ASP A CA 1
ATOM 656 C C . ASP A 1 83 ? 5.129 -8.121 -16.599 1.00 89.00 83 ASP A C 1
ATOM 658 O O . ASP A 1 83 ? 4.700 -8.999 -17.353 1.00 89.00 83 ASP A O 1
ATOM 662 N N . GLN A 1 84 ? 4.743 -8.062 -15.324 1.00 91.06 84 GLN A N 1
ATOM 663 C CA . GLN A 1 84 ? 3.881 -9.030 -14.663 1.00 91.06 84 GLN A CA 1
ATOM 664 C C . GLN A 1 84 ? 2.855 -8.324 -13.780 1.00 91.06 84 GLN A C 1
ATOM 666 O O . GLN A 1 84 ? 2.969 -7.151 -13.433 1.00 91.06 84 GLN A O 1
ATOM 671 N N . LEU A 1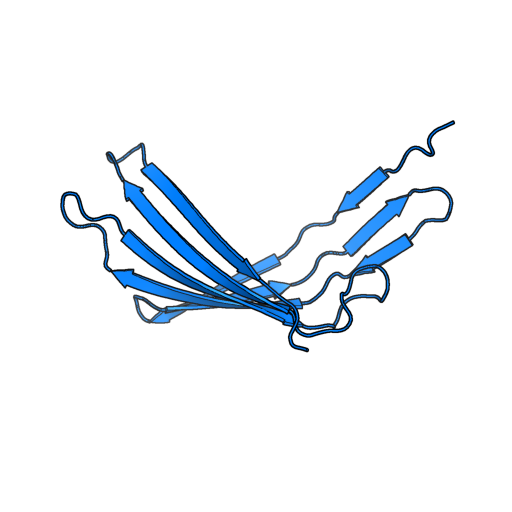 85 ? 1.806 -9.060 -13.419 1.00 92.62 85 LEU A N 1
ATOM 672 C CA . LEU A 1 85 ? 0.879 -8.603 -12.397 1.00 92.62 85 LEU A CA 1
ATOM 673 C C . LEU A 1 85 ? 1.510 -8.820 -11.019 1.00 92.62 85 LEU A C 1
ATOM 675 O O . LEU A 1 85 ? 1.766 -9.959 -10.625 1.00 92.62 85 LEU A O 1
ATOM 679 N N . ASP A 1 86 ? 1.689 -7.738 -10.261 1.00 94.12 86 ASP A N 1
ATOM 680 C CA . ASP A 1 86 ? 2.255 -7.801 -8.908 1.00 94.12 86 ASP A CA 1
ATOM 681 C C . ASP A 1 86 ? 1.186 -7.504 -7.848 1.00 94.12 86 ASP A C 1
ATOM 683 O O . ASP A 1 86 ? 0.891 -6.333 -7.561 1.00 94.12 86 ASP A O 1
ATOM 687 N N . PRO A 1 87 ? 0.563 -8.539 -7.258 1.00 95.69 87 PRO A N 1
ATOM 688 C CA . PRO A 1 87 ? -0.325 -8.369 -6.121 1.00 95.69 87 PRO A CA 1
ATOM 689 C C . PRO A 1 87 ? 0.432 -8.054 -4.819 1.00 95.69 87 PRO A C 1
ATOM 691 O O . PRO A 1 87 ? 1.442 -8.667 -4.472 1.00 95.69 87 PRO A O 1
ATOM 694 N N . GLU A 1 88 ? -0.141 -7.147 -4.033 1.00 96.75 88 GLU A N 1
ATOM 695 C CA . GLU A 1 88 ? 0.256 -6.813 -2.667 1.00 96.75 88 GLU A CA 1
ATOM 696 C C . GLU A 1 88 ? -0.968 -6.857 -1.743 1.00 96.75 88 GLU A C 1
ATOM 698 O O . GLU A 1 88 ? -2.033 -6.312 -2.047 1.00 96.75 88 GLU A O 1
ATOM 703 N N . LEU A 1 89 ? -0.796 -7.464 -0.570 1.00 97.62 89 LEU A N 1
ATOM 704 C CA . LEU A 1 89 ? -1.734 -7.393 0.540 1.00 97.62 89 LEU A CA 1
ATOM 705 C C . LEU A 1 89 ? -1.075 -6.699 1.733 1.00 97.62 89 LEU A C 1
ATOM 707 O O . LEU A 1 89 ? -0.029 -7.118 2.230 1.00 97.62 89 LEU A O 1
ATOM 711 N N . ARG A 1 90 ? -1.748 -5.673 2.246 1.00 98.19 90 ARG A N 1
ATOM 712 C CA . ARG A 1 90 ? -1.325 -4.876 3.392 1.00 98.19 90 ARG A CA 1
ATOM 713 C C . ARG A 1 90 ? -2.306 -5.018 4.545 1.00 98.19 90 ARG A C 1
ATOM 715 O O . ARG A 1 90 ? -3.492 -4.717 4.416 1.00 98.19 90 ARG A O 1
ATOM 722 N N . THR A 1 91 ? -1.791 -5.398 5.706 1.00 98.38 91 THR A N 1
ATOM 723 C CA . THR A 1 91 ? -2.502 -5.317 6.986 1.00 98.38 91 THR A CA 1
ATOM 724 C C . THR A 1 91 ? -2.136 -4.010 7.668 1.00 98.38 91 THR A C 1
ATOM 726 O O . THR A 1 91 ? -0.956 -3.719 7.835 1.00 98.38 91 THR A O 1
ATOM 729 N N . ILE A 1 92 ? -3.129 -3.216 8.061 1.00 98.44 92 ILE A N 1
ATOM 730 C CA . ILE A 1 92 ? -2.949 -1.870 8.611 1.00 98.44 92 ILE A CA 1
ATOM 731 C C . ILE A 1 92 ? -3.582 -1.794 9.996 1.00 98.44 92 ILE A C 1
ATOM 733 O O . ILE A 1 92 ? -4.781 -2.029 10.150 1.00 98.44 92 ILE A O 1
ATOM 737 N N . LEU A 1 93 ? -2.788 -1.387 10.981 1.00 98.19 93 LEU A N 1
ATOM 738 C CA . LEU A 1 93 ? -3.224 -1.096 12.339 1.00 98.19 93 LEU A CA 1
ATOM 739 C C . LEU A 1 93 ? -3.058 0.395 12.620 1.00 98.19 93 LEU A C 1
ATOM 741 O O . LEU A 1 93 ? -2.041 1.007 12.289 1.00 98.19 93 LEU A O 1
ATOM 745 N N . THR A 1 94 ? -4.066 1.006 13.229 1.00 98.06 94 THR A N 1
ATOM 746 C CA . THR A 1 94 ? -4.004 2.409 13.653 1.00 98.06 94 THR A CA 1
ATOM 747 C C . THR A 1 94 ? -4.623 2.552 15.035 1.00 98.06 94 THR A C 1
ATOM 749 O O . THR A 1 94 ? -5.673 1.968 15.301 1.00 98.06 94 THR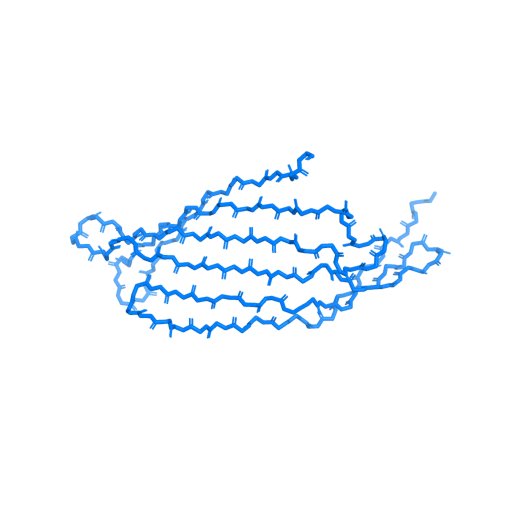 A O 1
ATOM 752 N N . TYR A 1 95 ? -3.985 3.318 15.912 1.00 98.06 95 TYR A N 1
ATOM 753 C CA . TYR A 1 95 ? -4.451 3.562 17.272 1.00 98.06 95 TYR A CA 1
ATOM 754 C C . TYR A 1 95 ? -4.264 5.038 17.629 1.00 98.06 95 TYR A C 1
ATOM 756 O O . TYR A 1 95 ? -3.136 5.499 17.745 1.00 98.06 95 TYR A O 1
ATOM 764 N N . ALA A 1 96 ? -5.345 5.789 17.806 1.00 97.75 96 ALA A N 1
ATOM 765 C CA . ALA A 1 96 ? -5.299 7.129 18.380 1.00 97.75 96 ALA A CA 1
ATOM 766 C C . ALA A 1 96 ? -5.028 7.018 19.889 1.00 97.75 96 ALA A C 1
ATOM 768 O O . ALA A 1 96 ? -5.807 6.384 20.605 1.00 97.75 96 ALA A O 1
ATOM 769 N N . LEU A 1 97 ? -3.913 7.589 20.353 1.00 95.75 97 LEU A N 1
ATOM 770 C CA . LEU A 1 97 ? -3.584 7.692 21.779 1.00 95.75 97 LEU A CA 1
ATOM 771 C C . LEU A 1 97 ? -4.418 8.801 22.430 1.00 95.75 97 LEU A C 1
ATOM 773 O O . LEU A 1 97 ? -4.957 8.608 23.516 1.00 95.75 97 LEU A O 1
ATOM 777 N N . ASP A 1 98 ? -4.549 9.925 21.727 1.00 94.81 98 ASP A N 1
ATOM 778 C CA . ASP A 1 98 ? -5.420 11.054 22.047 1.00 94.81 98 ASP A CA 1
ATOM 779 C C . ASP A 1 98 ? -5.862 11.765 20.745 1.00 94.81 98 ASP A C 1
ATOM 781 O O . ASP A 1 98 ? -5.735 11.215 19.649 1.00 94.81 98 ASP A O 1
ATOM 785 N N . GLU A 1 99 ? -6.409 12.981 20.844 1.00 93.38 99 GLU A N 1
ATOM 786 C CA . GLU A 1 99 ? -6.870 13.771 19.688 1.00 93.38 99 GLU A CA 1
ATOM 787 C C . GLU A 1 99 ? -5.736 14.281 18.777 1.00 93.38 99 GLU A C 1
ATOM 789 O O . GLU A 1 99 ? -5.992 14.719 17.655 1.00 93.38 99 GLU A O 1
ATOM 794 N N . ARG A 1 100 ? -4.487 14.267 19.250 1.00 96.81 100 ARG A N 1
ATOM 795 C CA . ARG A 1 100 ? -3.315 14.864 18.589 1.00 96.81 100 ARG A CA 1
ATOM 796 C C . ARG A 1 100 ? -2.298 13.819 18.145 1.00 96.81 100 ARG A C 1
ATOM 798 O O . ARG A 1 100 ? -1.578 14.052 17.177 1.00 96.81 100 ARG A O 1
ATOM 805 N N . VAL A 1 101 ? -2.222 12.690 18.844 1.00 97.56 101 VAL A N 1
ATOM 806 C CA . VAL A 1 101 ? -1.200 11.661 18.663 1.00 97.56 101 VAL A CA 1
ATOM 807 C C . VAL A 1 101 ? -1.847 10.323 18.331 1.00 97.56 101 VAL A C 1
ATOM 809 O O . VAL A 1 101 ? -2.730 9.828 19.032 1.00 97.56 101 VAL A O 1
ATOM 812 N N . GLY A 1 102 ? -1.348 9.688 17.272 1.00 97.06 102 GLY A N 1
ATOM 813 C CA . GLY A 1 102 ? -1.739 8.343 16.876 1.00 97.06 102 GLY A CA 1
ATOM 814 C C . GLY A 1 102 ? -0.538 7.482 16.511 1.00 97.06 102 GLY A C 1
ATOM 815 O O . GLY A 1 102 ? 0.473 7.967 16.010 1.00 97.06 102 GLY A O 1
ATOM 816 N N . LEU A 1 103 ? -0.673 6.185 16.754 1.00 97.44 103 LEU A N 1
ATOM 817 C CA . LEU A 1 103 ? 0.235 5.143 16.311 1.00 97.44 103 LEU A CA 1
ATOM 818 C C . LEU A 1 103 ? -0.305 4.509 15.033 1.00 97.44 103 LEU A C 1
ATOM 820 O O . LEU A 1 103 ? -1.505 4.264 14.889 1.00 97.44 103 LEU A O 1
ATOM 824 N N . PHE A 1 104 ? 0.603 4.199 14.120 1.00 97.06 104 PHE A N 1
ATOM 825 C CA . PHE A 1 104 ? 0.305 3.520 12.872 1.00 97.06 104 PHE A CA 1
ATOM 826 C C . PHE A 1 104 ? 1.344 2.431 12.636 1.00 97.06 104 PHE A C 1
ATOM 828 O O . PHE A 1 104 ? 2.539 2.652 12.812 1.00 97.06 104 PHE A O 1
ATOM 835 N N . GLY A 1 105 ? 0.879 1.264 12.211 1.00 97.56 105 GLY A N 1
ATOM 836 C CA . GLY A 1 105 ? 1.728 0.157 11.807 1.00 97.56 105 GLY A CA 1
ATOM 837 C C . GLY A 1 105 ? 1.108 -0.573 10.629 1.00 97.56 105 GLY A C 1
ATOM 838 O O . GLY A 1 105 ? -0.114 -0.613 10.479 1.00 97.56 105 GLY A O 1
ATOM 839 N N . ASN A 1 106 ? 1.944 -1.148 9.774 1.00 97.81 106 ASN A N 1
ATOM 840 C CA . ASN A 1 106 ? 1.476 -2.013 8.705 1.00 97.81 106 ASN A CA 1
ATOM 841 C C . ASN A 1 106 ? 2.470 -3.136 8.421 1.00 97.81 106 ASN A C 1
ATOM 843 O O . ASN A 1 106 ? 3.664 -2.989 8.669 1.00 97.81 106 ASN A O 1
ATOM 847 N N . VAL A 1 107 ? 1.948 -4.242 7.902 1.00 98.00 107 VAL A N 1
ATOM 848 C CA . VAL A 1 107 ? 2.720 -5.379 7.398 1.00 98.00 107 VAL A CA 1
ATOM 849 C C . VAL A 1 107 ? 2.232 -5.673 5.989 1.00 98.00 107 VAL A C 1
ATOM 851 O O . VAL A 1 107 ? 1.023 -5.692 5.752 1.00 98.00 107 VAL A O 1
ATOM 854 N N . ASN A 1 108 ? 3.173 -5.893 5.076 1.00 97.00 108 ASN A N 1
ATOM 855 C CA . ASN A 1 108 ? 2.914 -6.098 3.655 1.00 97.00 108 ASN A CA 1
ATOM 856 C C . ASN A 1 108 ? 3.453 -7.449 3.225 1.00 97.00 108 ASN A C 1
ATOM 858 O O . ASN A 1 108 ? 4.543 -7.839 3.640 1.00 97.00 108 ASN A O 1
ATOM 862 N N . ILE A 1 109 ? 2.703 -8.117 2.361 1.00 95.88 109 ILE A N 1
ATOM 863 C CA . ILE A 1 109 ? 3.170 -9.266 1.599 1.00 95.88 109 ILE A CA 1
ATOM 864 C C . ILE A 1 109 ? 2.904 -8.931 0.139 1.00 95.88 109 ILE A C 1
ATOM 866 O O . ILE A 1 109 ? 1.778 -8.588 -0.214 1.00 95.88 109 ILE A O 1
ATOM 870 N N . ALA A 1 110 ? 3.939 -9.011 -0.685 1.00 92.38 110 ALA A N 1
ATOM 871 C CA . ALA A 1 110 ? 3.856 -8.810 -2.121 1.00 92.38 110 ALA A CA 1
ATOM 872 C C . ALA A 1 110 ? 4.625 -9.927 -2.821 1.00 92.38 110 ALA A C 1
ATOM 874 O O . ALA A 1 110 ? 5.593 -10.457 -2.268 1.00 92.38 110 ALA A O 1
ATOM 875 N N . GLY A 1 111 ? 4.194 -10.280 -4.023 1.00 82.19 111 GLY A N 1
ATOM 876 C CA . GLY A 1 111 ? 4.906 -11.228 -4.866 1.00 82.19 111 GLY A CA 1
ATOM 877 C C . GLY A 1 111 ? 4.303 -11.260 -6.264 1.00 82.19 111 GLY A C 1
ATOM 878 O O . GLY A 1 111 ? 3.104 -11.022 -6.384 1.00 82.19 111 GLY A O 1
ATOM 879 N N . PRO A 1 112 ? 5.105 -11.548 -7.297 1.00 74.44 112 PRO A N 1
ATOM 880 C CA . PRO A 1 112 ? 4.612 -11.629 -8.665 1.00 74.44 112 PRO A CA 1
ATOM 881 C C . PRO A 1 112 ? 3.605 -12.773 -8.804 1.00 74.44 112 PRO A C 1
ATOM 883 O O . PRO A 1 112 ? 3.754 -13.826 -8.171 1.00 74.44 112 PRO A O 1
ATOM 886 N N . SER A 1 113 ? 2.581 -12.591 -9.639 1.00 66.81 113 SER A N 1
ATOM 887 C CA . SER A 1 113 ? 1.786 -13.725 -10.106 1.00 66.81 113 SER A CA 1
ATOM 888 C C . SER A 1 113 ? 2.605 -14.486 -11.151 1.00 66.81 113 SER A C 1
ATOM 890 O O . SER A 1 113 ? 2.884 -13.938 -12.214 1.00 66.81 113 SER A O 1
ATOM 892 N N . SER A 1 114 ? 3.011 -15.709 -10.804 1.00 59.16 114 SER A N 1
ATOM 893 C CA . SER A 1 114 ? 3.791 -16.646 -11.631 1.00 59.16 114 SER A CA 1
ATOM 894 C C . SER A 1 114 ? 3.250 -16.868 -13.038 1.00 59.16 114 SER A C 1
ATOM 896 O O . SER A 1 114 ? 2.002 -16.960 -13.134 1.00 59.16 114 SER A O 1
#

Radius of gyration: 18.05 Å; chains: 1; bounding box: 54×32×45 Å

Secondary structure (DSSP, 8-state):
-----EEEEPPPEEEEEEEETTEEEEEEEPPEEEEESSS-EEEE-PEEEEEEEEEE--BTTBPEEEEEEEEEES-S-TTT--SS-EEEEEEEEEEESSSS-EEEEEEEEE----